Protein AF-A0A925VC64-F1 (afdb_monomer_lite)

Secondary structure (DSSP, 8-state):
--EEEEEETTEEEEEEEE-SSSS-EEEEEEEE---EEEEEEE--SSSSS-EEEEEESS-EEEE------TT-

Radius of gyration: 14.25 Å; chains: 1; bounding box: 35×24×37 Å

Structure (mmCIF, N/CA/C/O backbone):
data_AF-A0A925VC64-F1
#
_entry.id   AF-A0A925VC64-F1
#
loop_
_atom_site.group_PDB
_atom_site.id
_atom_site.type_symbol
_atom_site.label_atom_id
_atom_site.label_alt_id
_atom_site.label_comp_id
_atom_site.label_asym_id
_atom_s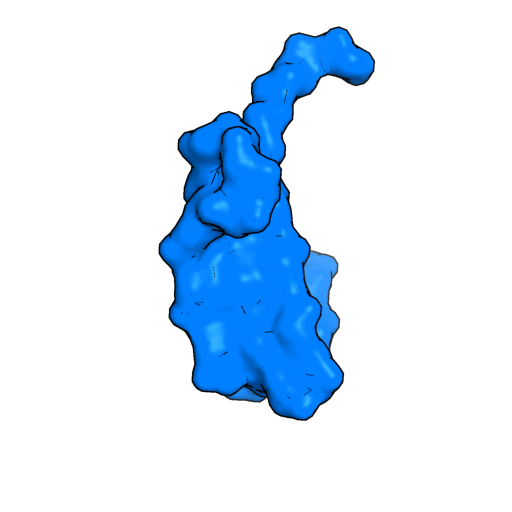ite.label_entity_id
_atom_site.label_seq_id
_atom_site.pdbx_PDB_ins_code
_atom_site.Cartn_x
_atom_site.Cartn_y
_atom_site.Cartn_z
_atom_site.occupancy
_atom_site.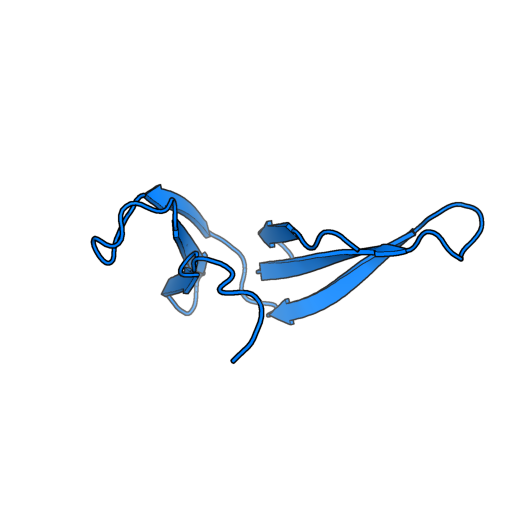B_iso_or_equiv
_atom_site.auth_seq_id
_atom_site.auth_comp_id
_atom_site.auth_asym_id
_atom_site.auth_atom_id
_atom_site.pdbx_PDB_model_num
ATOM 1 N N . ALA A 1 1 ? 11.876 11.809 -9.190 1.00 69.12 1 ALA A N 1
ATOM 2 C CA . ALA A 1 1 ? 12.366 10.685 -8.371 1.00 69.12 1 ALA A CA 1
ATOM 3 C C . ALA A 1 1 ? 11.310 9.582 -8.345 1.00 69.12 1 ALA A C 1
ATOM 5 O O . ALA A 1 1 ? 10.135 9.909 -8.527 1.00 69.12 1 ALA A O 1
ATOM 6 N N . PRO A 1 2 ? 11.695 8.302 -8.198 1.00 78.19 2 PRO A N 1
ATOM 7 C CA . PRO A 1 2 ? 10.743 7.246 -7.859 1.00 78.19 2 PRO A CA 1
ATOM 8 C C . PRO A 1 2 ? 9.961 7.630 -6.596 1.00 78.19 2 PRO A C 1
ATOM 10 O O . PRO A 1 2 ? 10.510 8.259 -5.693 1.00 78.19 2 PRO A O 1
ATOM 13 N N . ARG A 1 3 ? 8.671 7.292 -6.573 1.00 83.94 3 ARG A N 1
ATOM 14 C CA . ARG A 1 3 ? 7.781 7.496 -5.428 1.00 83.94 3 ARG A CA 1
ATOM 15 C C . ARG A 1 3 ? 7.288 6.135 -4.982 1.00 83.94 3 ARG A C 1
ATOM 17 O O . ARG A 1 3 ? 6.927 5.315 -5.825 1.00 83.94 3 ARG A O 1
ATOM 24 N N . TRP A 1 4 ? 7.266 5.926 -3.681 1.00 84.38 4 TRP A N 1
ATOM 25 C CA . TRP A 1 4 ? 6.792 4.698 -3.070 1.00 84.38 4 TRP A CA 1
ATOM 26 C C . TRP A 1 4 ? 5.580 5.008 -2.223 1.00 84.38 4 TRP A C 1
ATOM 28 O O . TRP A 1 4 ? 5.548 6.012 -1.517 1.00 84.38 4 TRP A O 1
ATOM 38 N N . LEU A 1 5 ? 4.592 4.135 -2.294 1.00 82.31 5 LEU A N 1
ATOM 39 C CA . LEU A 1 5 ? 3.517 4.120 -1.328 1.00 82.31 5 LEU A CA 1
ATOM 40 C C . LEU A 1 5 ? 4.000 3.361 -0.086 1.00 82.31 5 LEU A C 1
ATOM 42 O O . LEU A 1 5 ? 4.602 2.295 -0.210 1.00 82.31 5 LEU A O 1
ATOM 46 N N . VAL A 1 6 ? 3.765 3.924 1.093 1.00 83.00 6 VAL A N 1
ATOM 47 C CA . VAL A 1 6 ? 4.162 3.370 2.391 1.00 83.00 6 VAL A CA 1
ATOM 48 C C . VAL A 1 6 ? 2.974 3.390 3.349 1.00 83.00 6 VAL A C 1
ATOM 50 O O . VAL A 1 6 ? 2.179 4.326 3.331 1.00 83.00 6 VAL A O 1
ATOM 53 N N . GLY A 1 7 ? 2.841 2.348 4.169 1.00 81.81 7 GLY A N 1
ATOM 54 C CA . GLY A 1 7 ? 1.810 2.227 5.201 1.00 81.81 7 GLY A CA 1
ATOM 55 C C . GLY A 1 7 ? 2.400 1.649 6.486 1.00 81.81 7 GLY A C 1
ATOM 56 O O . GLY A 1 7 ? 3.247 0.758 6.415 1.00 81.81 7 GLY A O 1
ATOM 57 N N . GLY A 1 8 ? 1.967 2.159 7.635 1.00 80.38 8 GLY A N 1
ATOM 58 C CA . GLY A 1 8 ? 2.434 1.766 8.961 1.00 80.38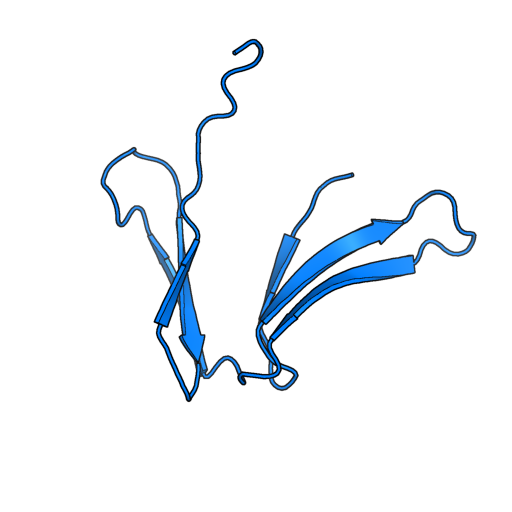 8 GLY A CA 1
ATOM 59 C C . GLY A 1 8 ? 1.493 2.224 10.077 1.00 80.38 8 GLY A C 1
ATOM 60 O O . GLY A 1 8 ? 0.360 2.640 9.822 1.00 80.38 8 GLY A O 1
ATOM 61 N N . ASP A 1 9 ? 1.986 2.145 11.309 1.00 82.25 9 ASP A N 1
ATOM 62 C CA . ASP A 1 9 ? 1.337 2.656 12.523 1.00 82.25 9 ASP A CA 1
ATOM 63 C C . ASP A 1 9 ? 1.131 4.174 12.463 1.00 82.25 9 ASP A C 1
ATOM 65 O O . ASP A 1 9 ? 0.070 4.666 12.817 1.00 82.25 9 ASP A O 1
ATOM 69 N N . ASP A 1 10 ? 2.063 4.914 11.867 1.00 80.81 10 ASP A N 1
ATOM 70 C CA . ASP A 1 10 ? 1.904 6.356 11.626 1.00 80.81 10 ASP A CA 1
ATOM 71 C C . ASP A 1 10 ? 0.980 6.690 10.430 1.00 80.81 10 ASP A C 1
ATOM 73 O O . ASP A 1 10 ? 0.837 7.847 10.016 1.00 80.81 10 ASP A O 1
ATOM 77 N N . GLY A 1 11 ? 0.355 5.669 9.844 1.00 83.06 11 GLY A N 1
ATOM 78 C CA . GLY A 1 11 ? -0.631 5.764 8.779 1.00 83.06 11 GLY A CA 1
ATOM 79 C C . GLY A 1 11 ? -0.088 5.507 7.377 1.00 83.06 11 GLY A C 1
ATOM 80 O O . GLY A 1 11 ? 0.815 4.696 7.183 1.00 83.06 11 GLY A O 1
ATOM 81 N N . VAL A 1 12 ? -0.684 6.141 6.367 1.00 84.69 12 VAL A N 1
ATOM 82 C CA . VAL A 1 12 ? -0.437 5.841 4.943 1.00 84.69 12 VAL A CA 1
ATOM 83 C C . VAL A 1 12 ? 0.053 7.079 4.214 1.00 84.69 12 VAL A C 1
ATOM 85 O O . VAL A 1 12 ? -0.567 8.137 4.333 1.00 84.69 12 VAL A O 1
ATOM 88 N N . GLY A 1 13 ? 1.099 6.945 3.395 1.00 85.94 13 GLY 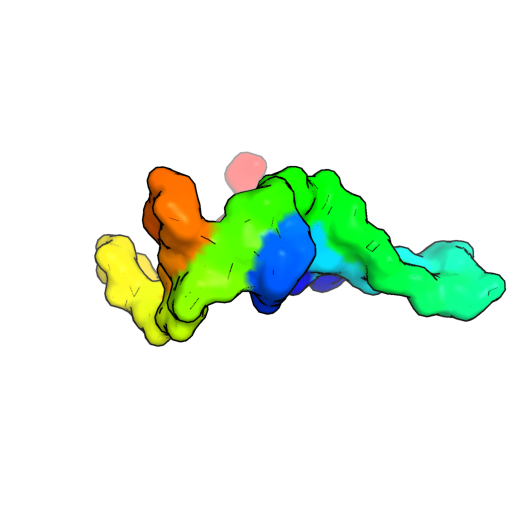A N 1
ATOM 89 C CA . GLY A 1 13 ? 1.619 8.060 2.617 1.00 85.94 13 GLY A CA 1
ATOM 90 C C . GLY A 1 13 ? 2.470 7.718 1.396 1.00 85.94 13 GLY A C 1
ATOM 91 O O . GLY A 1 13 ? 2.683 6.559 1.044 1.00 85.94 13 GLY A O 1
ATOM 92 N N . LEU A 1 14 ? 2.954 8.770 0.732 1.00 86.62 14 LEU A N 1
ATOM 93 C CA . LEU A 1 14 ? 3.897 8.691 -0.384 1.00 86.62 14 LEU A CA 1
ATOM 94 C C . LEU A 1 14 ? 5.287 9.151 0.054 1.00 86.62 14 LEU A C 1
ATOM 96 O O . LEU A 1 14 ? 5.475 10.315 0.398 1.00 86.62 14 LEU A O 1
ATOM 100 N N . ALA A 1 15 ? 6.268 8.262 -0.045 1.00 87.75 15 ALA A N 1
ATOM 101 C CA . ALA A 1 15 ? 7.671 8.546 0.208 1.00 87.75 15 ALA A CA 1
ATOM 102 C C . ALA A 1 15 ? 8.440 8.782 -1.101 1.00 87.75 15 ALA A C 1
ATOM 104 O O . ALA A 1 15 ? 8.173 8.157 -2.131 1.00 87.75 15 ALA A O 1
ATOM 105 N N . THR A 1 16 ? 9.435 9.663 -1.057 1.00 90.88 16 THR A N 1
ATOM 106 C CA . THR A 1 16 ? 10.431 9.844 -2.119 1.00 90.88 16 THR A CA 1
ATOM 107 C C . THR A 1 16 ? 11.826 9.918 -1.519 1.00 90.88 16 THR A C 1
ATOM 109 O O . THR A 1 16 ? 12.001 10.327 -0.374 1.00 90.88 16 THR A O 1
ATOM 112 N N . LEU A 1 17 ? 12.826 9.571 -2.324 1.00 90.19 17 LEU A N 1
ATOM 113 C CA . LEU A 1 17 ? 14.225 9.807 -2.006 1.00 90.19 17 LEU A CA 1
ATOM 114 C C . LEU A 1 17 ? 14.624 11.170 -2.574 1.00 90.19 17 LEU A C 1
ATOM 116 O O . LEU A 1 17 ? 14.440 11.420 -3.771 1.00 90.19 17 LEU A O 1
ATOM 120 N N . VAL A 1 18 ? 15.133 12.035 -1.707 1.00 88.06 18 VAL A N 1
ATOM 121 C CA . VAL A 1 18 ? 15.624 13.381 -2.011 1.00 88.06 18 VAL A CA 1
ATOM 122 C C . VAL A 1 18 ? 17.140 13.272 -2.166 1.00 88.06 18 VAL A C 1
ATOM 124 O O . VAL A 1 18 ? 17.849 12.965 -1.211 1.00 88.06 18 VAL A O 1
ATOM 127 N N . LEU A 1 19 ? 17.621 13.387 -3.407 1.00 86.69 19 LEU A N 1
ATOM 128 C CA . LEU A 1 19 ? 19.018 13.106 -3.785 1.00 86.69 19 LEU A CA 1
ATOM 129 C C . LEU A 1 19 ? 19.895 14.362 -3.864 1.00 86.69 19 LEU A C 1
ATOM 131 O O . LEU A 1 19 ? 21.104 14.256 -4.049 1.00 86.69 19 LEU A O 1
ATOM 135 N N . ASP A 1 20 ? 19.277 15.533 -3.797 1.00 88.62 20 ASP A N 1
ATOM 136 C CA . ASP A 1 20 ? 19.903 16.852 -3.788 1.00 88.62 20 ASP A CA 1
ATOM 137 C C . ASP A 1 20 ? 20.406 17.270 -2.397 1.00 88.62 20 ASP A C 1
ATOM 139 O O . ASP A 1 20 ? 21.265 18.146 -2.310 1.00 88.62 20 ASP A O 1
ATOM 143 N N . GLU A 1 21 ? 19.959 16.589 -1.338 1.00 86.69 21 GLU A N 1
ATOM 144 C CA . GLU A 1 21 ? 20.462 16.736 0.032 1.00 86.69 21 GLU A CA 1
ATOM 145 C C . GLU A 1 21 ? 21.620 15.760 0.328 1.00 86.69 21 GLU A C 1
ATOM 147 O O . GLU A 1 21 ? 21.700 14.664 -0.240 1.00 86.69 21 GLU A O 1
ATOM 152 N N . MET A 1 22 ? 22.538 16.150 1.225 1.00 89.94 22 MET A N 1
ATOM 153 C CA . MET A 1 22 ? 23.658 15.301 1.656 1.00 89.94 22 MET A CA 1
ATOM 154 C C . MET A 1 22 ? 23.772 15.253 3.194 1.00 89.94 22 MET A C 1
ATOM 156 O O . MET A 1 22 ? 24.221 16.233 3.794 1.00 89.94 22 MET A O 1
ATOM 160 N N . PRO A 1 23 ? 23.444 14.114 3.843 1.00 90.56 23 PRO A N 1
ATOM 161 C CA . PRO A 1 23 ? 23.078 12.824 3.243 1.00 90.56 23 PRO A CA 1
ATOM 162 C C . PRO A 1 23 ? 21.704 12.852 2.546 1.00 90.56 23 PRO A C 1
ATOM 164 O O . PRO A 1 23 ? 20.884 13.699 2.881 1.00 90.56 23 PRO A O 1
ATOM 167 N N . PRO A 1 24 ? 21.442 11.935 1.594 1.00 89.50 24 PRO A N 1
ATOM 168 C CA . PRO A 1 24 ? 20.130 11.841 0.966 1.00 89.50 24 PRO A CA 1
ATOM 169 C C . PRO A 1 24 ? 19.065 11.491 2.010 1.00 89.50 24 PRO A C 1
ATOM 171 O O . PRO A 1 24 ? 19.284 10.620 2.858 1.00 89.50 24 PRO A O 1
ATOM 174 N N . GLU A 1 25 ? 17.906 12.137 1.919 1.00 92.75 25 GLU A N 1
ATOM 175 C CA . GLU A 1 25 ? 16.818 11.990 2.889 1.00 92.75 25 GLU A CA 1
ATOM 176 C C . GLU A 1 25 ? 15.583 11.325 2.272 1.00 92.75 25 GLU A C 1
ATOM 178 O O . GLU A 1 25 ? 15.306 11.438 1.074 1.00 92.75 25 GLU A O 1
ATOM 183 N N . ILE A 1 26 ? 14.815 10.623 3.108 1.00 88.69 26 ILE A N 1
ATOM 184 C CA . ILE A 1 26 ? 13.471 10.165 2.750 1.00 88.69 26 ILE A CA 1
ATOM 185 C C . ILE A 1 26 ? 12.492 11.274 3.133 1.00 88.69 26 ILE A C 1
ATOM 187 O O . ILE A 1 26 ? 12.347 11.588 4.311 1.00 88.69 26 ILE A O 1
ATOM 191 N N . ALA A 1 27 ? 11.791 11.826 2.146 1.00 86.88 27 ALA A N 1
ATOM 192 C CA . ALA A 1 27 ? 10.721 12.791 2.372 1.00 86.88 27 ALA A CA 1
ATOM 193 C C . ALA A 1 27 ? 9.349 12.133 2.194 1.00 86.88 27 ALA A C 1
ATOM 195 O O . ALA A 1 27 ? 9.114 11.428 1.207 1.00 86.88 27 ALA A O 1
ATOM 196 N N . ILE A 1 28 ? 8.430 12.409 3.123 1.00 85.62 28 ILE A N 1
ATOM 197 C CA . ILE A 1 28 ? 7.013 12.039 3.020 1.00 85.62 28 ILE A CA 1
ATOM 198 C C . ILE A 1 28 ? 6.254 13.217 2.402 1.00 85.62 28 ILE A C 1
ATOM 200 O O . ILE A 1 28 ? 6.303 14.332 2.913 1.00 85.62 28 ILE A O 1
ATOM 204 N N . LEU A 1 29 ? 5.601 12.987 1.264 1.00 78.19 29 LEU A N 1
ATOM 205 C CA . LEU A 1 29 ? 4.988 14.033 0.435 1.00 78.19 29 LEU A CA 1
ATOM 206 C C . LEU A 1 29 ? 3.490 14.220 0.695 1.00 78.19 29 LEU A C 1
ATOM 208 O O . LEU A 1 29 ? 2.952 15.290 0.430 1.00 78.19 29 LEU A O 1
ATOM 212 N N . ASP A 1 30 ? 2.824 13.164 1.144 1.00 78.44 30 ASP A N 1
ATOM 213 C CA . ASP A 1 30 ? 1.393 13.124 1.433 1.00 78.44 30 ASP A CA 1
ATOM 214 C C . ASP A 1 30 ? 1.187 12.009 2.455 1.00 78.44 30 ASP A C 1
ATOM 216 O O . ASP A 1 30 ? 1.655 10.897 2.212 1.00 78.44 30 ASP A O 1
ATOM 220 N N . GLN A 1 31 ? 0.585 12.313 3.603 1.00 79.25 31 GLN A N 1
ATOM 221 C CA . GLN A 1 31 ? 0.370 11.364 4.692 1.00 79.25 31 GLN A CA 1
ATOM 222 C C . GLN A 1 31 ? -1.011 11.579 5.292 1.00 79.25 31 GLN A C 1
ATOM 224 O O . GLN A 1 31 ? -1.409 12.694 5.626 1.00 79.25 31 GLN A O 1
ATOM 229 N N . SER A 1 32 ? -1.712 10.476 5.501 1.00 77.69 32 SER A N 1
ATOM 230 C CA . SER A 1 32 ? -2.861 10.421 6.386 1.00 77.69 32 SER A CA 1
ATOM 231 C C . SER A 1 32 ? -2.473 9.715 7.672 1.00 77.69 32 SER A C 1
ATOM 233 O O . SER A 1 32 ? -1.847 8.663 7.613 1.00 77.69 32 SER A O 1
ATOM 235 N N . SER A 1 33 ? -2.913 10.246 8.814 1.00 77.25 33 SER A N 1
ATOM 236 C CA . SER A 1 33 ? -2.686 9.664 10.146 1.00 77.25 33 SER A CA 1
ATOM 237 C C . SER A 1 33 ? -3.543 8.423 10.443 1.00 77.25 33 SER A C 1
ATOM 239 O O . SER A 1 33 ? -3.757 8.081 11.601 1.00 77.25 33 SER A O 1
ATOM 241 N N . ALA A 1 34 ? -4.149 7.828 9.421 1.00 81.44 34 ALA A N 1
ATOM 242 C CA . ALA A 1 34 ? -5.023 6.676 9.540 1.00 81.44 34 ALA A CA 1
ATOM 243 C C . ALA A 1 34 ? -4.171 5.403 9.561 1.00 81.44 34 ALA A C 1
ATOM 245 O O . ALA A 1 34 ? -3.650 5.029 8.508 1.00 81.44 34 ALA A O 1
ATOM 246 N N . GLU A 1 35 ? -4.016 4.777 10.734 1.00 85.62 35 GLU A N 1
ATOM 247 C CA . GLU A 1 35 ? -3.173 3.587 10.921 1.00 85.62 35 GLU A CA 1
ATOM 248 C C . GLU A 1 35 ? -3.535 2.497 9.908 1.00 85.62 35 GLU A C 1
ATOM 250 O O . GLU A 1 35 ? -4.708 2.142 9.748 1.00 85.62 35 GLU A O 1
ATOM 255 N N . ALA A 1 36 ? -2.530 1.969 9.209 1.00 87.75 36 ALA A N 1
ATOM 256 C CA . ALA A 1 36 ? -2.735 0.889 8.257 1.00 87.75 36 ALA A CA 1
ATOM 257 C C . ALA A 1 36 ? -2.895 -0.440 9.009 1.00 87.75 36 ALA A C 1
ATOM 259 O O . ALA A 1 36 ? -1.974 -0.906 9.676 1.00 87.75 36 ALA A O 1
ATOM 260 N N . THR A 1 37 ? -4.053 -1.082 8.868 1.00 91.44 37 THR A N 1
ATOM 261 C CA . THR A 1 37 ? -4.370 -2.352 9.541 1.00 91.44 37 THR A CA 1
ATOM 262 C C . THR A 1 37 ? -4.153 -3.563 8.638 1.00 91.44 37 THR A C 1
ATOM 264 O O . THR A 1 37 ? -3.879 -4.660 9.128 1.00 91.44 37 THR A O 1
ATOM 267 N N . ALA A 1 38 ? -4.244 -3.386 7.316 1.00 88.88 38 ALA A N 1
ATOM 268 C CA . ALA A 1 38 ? -3.943 -4.427 6.339 1.00 88.88 38 ALA A CA 1
ATOM 269 C C . ALA A 1 38 ? -3.464 -3.849 5.000 1.00 88.88 38 ALA A C 1
ATOM 271 O O . ALA A 1 38 ? -3.870 -2.760 4.592 1.00 88.88 38 ALA A O 1
ATOM 272 N N . LEU A 1 39 ? -2.643 -4.632 4.293 1.00 89.06 39 LEU A N 1
ATOM 273 C CA . LEU A 1 39 ? -2.145 -4.338 2.951 1.00 89.06 39 LEU A CA 1
ATOM 274 C C . LEU A 1 39 ? -2.301 -5.574 2.059 1.00 89.06 39 LEU A C 1
ATOM 276 O O . LEU A 1 39 ? -1.932 -6.681 2.455 1.00 89.06 39 LEU A O 1
ATOM 280 N N . ALA A 1 40 ? -2.810 -5.375 0.847 1.00 92.25 40 ALA A N 1
ATOM 281 C CA . ALA A 1 40 ? -2.870 -6.392 -0.195 1.00 92.25 40 ALA A CA 1
ATOM 282 C C . ALA A 1 40 ? -2.531 -5.785 -1.561 1.00 92.25 40 ALA A C 1
ATOM 284 O O . ALA A 1 40 ? -2.721 -4.589 -1.782 1.00 92.25 40 ALA A O 1
ATOM 285 N N . ALA A 1 41 ? -2.048 -6.621 -2.478 1.00 92.81 41 ALA A N 1
ATOM 286 C CA . ALA A 1 41 ? -1.783 -6.238 -3.858 1.00 92.81 41 ALA A CA 1
ATOM 287 C C . ALA A 1 41 ? -2.428 -7.252 -4.807 1.00 92.81 41 ALA A C 1
ATOM 289 O O . ALA A 1 41 ? -2.223 -8.460 -4.658 1.00 92.81 41 ALA A O 1
ATOM 290 N N . ALA A 1 42 ? -3.231 -6.754 -5.740 1.00 94.31 42 ALA A N 1
ATOM 291 C CA . ALA A 1 42 ? -3.936 -7.519 -6.762 1.00 94.31 42 ALA A CA 1
ATOM 292 C C . ALA A 1 42 ? -4.390 -6.557 -7.866 1.00 94.31 42 ALA A C 1
ATOM 294 O O . ALA A 1 42 ? -4.585 -5.384 -7.584 1.00 94.31 42 ALA A O 1
ATOM 295 N N . ASP A 1 43 ? -4.580 -7.060 -9.082 1.00 95.94 43 ASP A N 1
ATOM 296 C CA . ASP A 1 43 ? -5.312 -6.356 -10.142 1.00 95.94 43 ASP A CA 1
ATOM 297 C C . ASP A 1 43 ? -6.804 -6.343 -9.764 1.00 95.94 43 ASP A C 1
ATOM 299 O O . ASP A 1 43 ? -7.467 -7.387 -9.811 1.00 95.94 43 ASP A O 1
ATOM 303 N N . VAL A 1 44 ? -7.302 -5.210 -9.258 1.00 95.94 44 VAL A N 1
ATOM 304 C CA . VAL A 1 44 ? -8.672 -5.102 -8.721 1.00 95.94 44 VAL A CA 1
ATOM 305 C C . VAL A 1 44 ? -9.636 -4.416 -9.679 1.00 95.94 44 VAL A C 1
ATOM 307 O O . VAL A 1 44 ? -10.850 -4.547 -9.490 1.00 95.94 44 VAL A O 1
ATOM 310 N N . ASP A 1 45 ? -9.128 -3.705 -10.685 1.00 95.31 45 ASP A N 1
ATOM 311 C CA . ASP A 1 45 ? -9.940 -3.041 -11.707 1.00 95.31 45 ASP A CA 1
ATOM 312 C C . ASP A 1 45 ? -9.933 -3.757 -13.073 1.00 95.31 45 ASP A C 1
ATOM 314 O O . ASP A 1 45 ? -10.806 -3.492 -13.907 1.00 95.31 45 ASP A O 1
ATOM 318 N N . GLY A 1 46 ? -9.056 -4.748 -13.251 1.00 96.19 46 GLY A N 1
ATOM 319 C CA . GLY A 1 46 ? -8.983 -5.617 -14.419 1.00 96.19 46 GLY A CA 1
ATOM 320 C C . GLY A 1 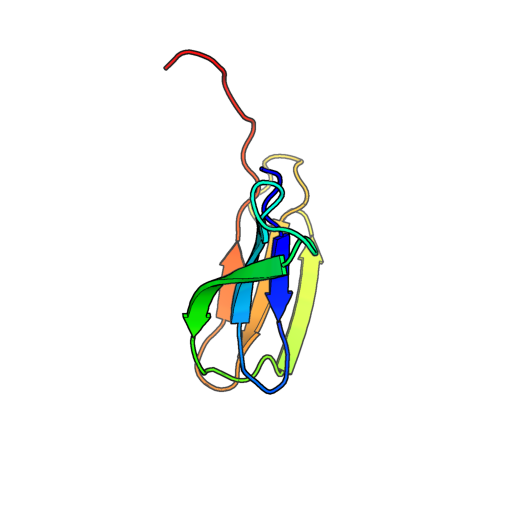46 ? -8.141 -5.058 -15.565 1.00 96.19 46 GLY A C 1
ATOM 321 O O . GLY A 1 46 ? -8.308 -5.523 -16.698 1.00 96.19 46 GLY A O 1
ATOM 322 N N . ASP A 1 47 ? -7.286 -4.062 -15.319 1.00 95.81 47 ASP A N 1
ATOM 323 C CA . ASP A 1 47 ? -6.411 -3.475 -16.339 1.00 95.81 47 ASP A CA 1
ATOM 324 C C . ASP A 1 47 ? -5.124 -4.288 -16.596 1.00 95.81 47 ASP A C 1
ATOM 326 O O . ASP A 1 47 ? -4.408 -4.049 -17.575 1.00 95.81 47 ASP A O 1
ATOM 330 N N . GLY A 1 48 ? -4.870 -5.315 -15.778 1.00 95.44 48 GLY A N 1
ATOM 331 C CA . GLY A 1 48 ? -3.706 -6.190 -15.874 1.00 95.44 48 GLY A CA 1
ATOM 332 C C . GLY A 1 48 ? -2.452 -5.654 -15.178 1.00 95.44 48 GLY A C 1
ATOM 333 O O . GLY A 1 48 ? -1.398 -6.299 -15.256 1.00 95.44 48 GLY A O 1
ATOM 334 N N . LEU A 1 49 ? -2.531 -4.507 -14.502 1.00 95.25 49 LEU A N 1
ATOM 335 C CA . LEU A 1 49 ? -1.484 -3.958 -13.653 1.00 95.25 49 LEU A CA 1
ATOM 336 C C . LEU A 1 49 ? -1.718 -4.342 -12.188 1.00 95.25 49 LEU A C 1
ATOM 338 O O . LEU A 1 49 ? -2.809 -4.685 -11.750 1.00 95.25 49 LEU A O 1
ATOM 342 N N . LEU A 1 50 ? -0.636 -4.357 -11.410 1.00 93.69 50 LEU A N 1
ATOM 343 C CA . LEU A 1 50 ? -0.721 -4.692 -9.993 1.00 93.69 50 LEU A CA 1
ATOM 344 C C . LEU A 1 50 ? -1.117 -3.452 -9.187 1.00 93.69 50 LEU A C 1
ATOM 346 O O . LEU A 1 50 ? -0.284 -2.562 -8.992 1.00 93.69 50 LEU A O 1
ATOM 350 N N . ASP A 1 51 ? -2.338 -3.442 -8.660 1.00 92.69 51 ASP A N 1
ATOM 351 C CA . ASP A 1 51 ? -2.815 -2.395 -7.756 1.00 92.69 51 ASP A CA 1
ATOM 352 C C . ASP A 1 51 ? -2.466 -2.687 -6.297 1.00 92.69 51 ASP A C 1
ATOM 354 O O . ASP A 1 51 ? -2.001 -3.773 -5.926 1.00 92.69 51 ASP A O 1
ATOM 358 N N . MET A 1 52 ? -2.733 -1.704 -5.437 1.00 91.31 52 MET A N 1
ATOM 359 C CA . MET A 1 52 ? -2.604 -1.841 -3.989 1.00 91.31 52 MET A CA 1
ATOM 360 C C . MET A 1 52 ? -3.885 -1.433 -3.267 1.00 91.31 52 MET A C 1
ATOM 362 O O . MET A 1 52 ? -4.456 -0.374 -3.525 1.00 91.31 52 MET A O 1
ATOM 366 N N . VAL A 1 53 ? -4.286 -2.248 -2.294 1.00 92.25 53 VAL A N 1
ATOM 367 C CA . VAL A 1 53 ? -5.400 -1.977 -1.383 1.00 92.25 53 VAL A CA 1
ATOM 368 C C . VAL A 1 53 ? -4.866 -1.870 0.034 1.00 92.25 53 VAL A C 1
ATOM 370 O O . VAL A 1 53 ? -4.149 -2.753 0.510 1.00 92.25 53 VAL A O 1
ATOM 373 N N . ILE A 1 54 ? -5.249 -0.799 0.716 1.00 90.81 54 ILE A N 1
ATOM 374 C CA . ILE A 1 54 ? -4.862 -0.526 2.094 1.00 90.81 54 ILE A CA 1
ATOM 375 C C . ILE A 1 54 ? -6.131 -0.368 2.911 1.00 90.81 54 ILE A C 1
ATOM 377 O O . ILE A 1 54 ? -6.964 0.486 2.607 1.00 90.81 54 ILE A O 1
ATOM 381 N N . ALA A 1 55 ? -6.268 -1.178 3.952 1.00 90.94 55 ALA A N 1
ATOM 382 C CA . ALA A 1 55 ? -7.273 -0.947 4.972 1.00 90.94 55 ALA A CA 1
ATOM 383 C C . ALA A 1 55 ? -6.651 -0.114 6.091 1.00 90.94 55 ALA A C 1
ATOM 385 O O . ALA A 1 55 ? -5.553 -0.418 6.563 1.00 90.94 55 ALA A O 1
ATOM 386 N N . THR A 1 56 ? -7.365 0.916 6.519 1.00 88.94 56 THR A N 1
ATOM 387 C CA . THR A 1 56 ? -7.087 1.648 7.750 1.00 88.94 56 THR A CA 1
ATOM 388 C C . THR A 1 56 ? -8.219 1.419 8.743 1.00 88.94 56 THR A C 1
ATOM 390 O O . THR A 1 56 ? -9.207 0.750 8.432 1.00 88.94 56 THR A O 1
ATOM 393 N N . GLU A 1 57 ? -8.105 1.957 9.954 1.00 87.62 57 GLU A N 1
ATOM 394 C CA . GLU A 1 57 ? -9.225 1.923 10.901 1.00 87.62 57 GLU A CA 1
ATOM 395 C C . GLU A 1 57 ? -10.457 2.700 10.404 1.00 87.62 57 GLU A C 1
ATOM 397 O O . GLU A 1 57 ? -11.583 2.393 10.798 1.00 87.62 57 GLU A O 1
ATOM 402 N N . GLN A 1 58 ? -10.258 3.711 9.552 1.00 87.56 58 GLN A N 1
ATOM 403 C CA . GLN A 1 58 ? -11.325 4.606 9.104 1.00 87.56 58 GLN A CA 1
ATOM 404 C C . GLN A 1 58 ? -11.886 4.250 7.723 1.00 87.56 58 GLN A C 1
ATOM 406 O O . GLN A 1 58 ? -13.065 4.501 7.471 1.00 87.56 58 GLN A O 1
ATOM 411 N N . GLU A 1 59 ? -11.072 3.710 6.813 1.00 89.50 59 GLU A N 1
ATOM 412 C CA . GLU A 1 59 ? -11.475 3.500 5.421 1.00 89.50 59 GLU A CA 1
ATOM 413 C C . GLU A 1 59 ? -10.660 2.417 4.700 1.00 89.50 59 GLU A C 1
ATOM 415 O O . GLU A 1 59 ? -9.668 1.897 5.205 1.00 89.50 59 GLU A O 1
ATOM 420 N N . ILE A 1 60 ? -11.080 2.094 3.477 1.00 90.88 60 ILE A N 1
ATOM 421 C CA . ILE A 1 60 ? -10.300 1.290 2.536 1.00 90.88 60 ILE A CA 1
ATOM 422 C C . ILE A 1 60 ? -9.883 2.205 1.390 1.00 90.88 60 ILE A C 1
ATOM 424 O O . ILE A 1 60 ? -10.730 2.815 0.737 1.00 90.88 60 ILE A O 1
ATOM 428 N N . ARG A 1 61 ? -8.579 2.272 1.131 1.00 88.94 61 ARG A N 1
ATOM 429 C CA . ARG A 1 61 ? -8.000 3.008 0.008 1.00 88.94 61 ARG A CA 1
ATOM 430 C C . ARG A 1 61 ? -7.531 2.039 -1.057 1.00 88.94 61 ARG A C 1
ATOM 432 O O . ARG A 1 61 ? -6.850 1.062 -0.755 1.00 88.94 61 ARG A O 1
ATOM 439 N N . ILE A 1 62 ? -7.873 2.343 -2.302 1.00 91.19 62 ILE A N 1
ATOM 440 C CA . ILE A 1 62 ? -7.425 1.598 -3.475 1.00 91.19 62 ILE A CA 1
ATOM 4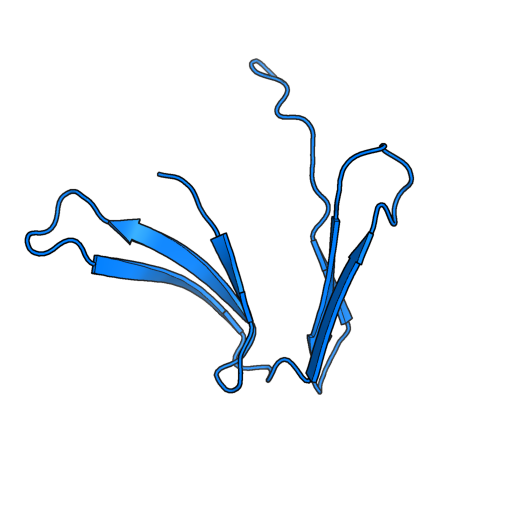41 C C . ILE A 1 62 ? -6.546 2.534 -4.298 1.00 91.19 62 ILE A C 1
ATOM 443 O O . ILE A 1 62 ? -6.982 3.612 -4.703 1.00 91.19 62 ILE A O 1
ATOM 447 N N . HIS A 1 63 ? -5.302 2.127 -4.514 1.00 89.31 63 HIS A N 1
ATOM 448 C CA . HIS A 1 63 ? -4.342 2.816 -5.361 1.00 89.31 63 HIS A CA 1
ATOM 449 C C . HIS A 1 63 ? -4.180 2.017 -6.647 1.00 89.31 63 HIS A C 1
ATOM 451 O O . HIS A 1 63 ? -3.505 0.988 -6.648 1.00 89.31 63 HIS A O 1
ATOM 457 N N . LEU A 1 64 ? -4.805 2.513 -7.714 1.00 91.94 64 LEU A N 1
ATOM 458 C CA . LEU A 1 64 ? -4.740 1.902 -9.035 1.00 91.94 64 LEU A CA 1
ATOM 459 C C . LEU A 1 64 ? -3.392 2.208 -9.688 1.00 91.94 64 LEU A C 1
ATOM 461 O O . LEU A 1 64 ? -2.967 3.372 -9.753 1.00 91.94 64 LEU A O 1
ATOM 465 N N . ALA A 1 65 ? -2.712 1.167 -10.153 1.00 90.50 65 ALA A N 1
ATOM 466 C CA . ALA A 1 65 ? -1.612 1.325 -11.082 1.00 90.50 65 ALA A CA 1
ATOM 467 C C . ALA A 1 65 ? -2.179 1.813 -12.416 1.00 90.50 65 ALA A C 1
ATOM 469 O O . ALA A 1 65 ? -3.327 1.569 -12.750 1.00 90.50 65 ALA A O 1
ATOM 470 N N . GLN A 1 66 ? -1.401 2.591 -13.158 1.00 88.50 66 GLN A N 1
ATOM 471 C CA . GLN A 1 66 ? -1.829 3.095 -14.458 1.00 88.50 66 GLN A CA 1
ATOM 472 C C . GLN A 1 66 ? -0.650 3.012 -15.408 1.00 88.50 66 GLN A C 1
ATOM 474 O O . GLN A 1 66 ? 0.480 3.375 -15.046 1.00 88.50 66 GLN A O 1
ATOM 479 N N . GLU A 1 67 ? -0.909 2.576 -16.640 1.00 85.94 67 GLU A N 1
ATOM 480 C CA . GLU A 1 67 ? 0.088 2.690 -17.688 1.00 85.94 67 GLU A CA 1
ATOM 481 C C . GLU A 1 67 ? 0.463 4.160 -17.842 1.00 85.94 67 GLU A C 1
ATOM 483 O O . GLU A 1 67 ? -0.364 5.052 -18.055 1.00 85.94 67 GLU A O 1
ATOM 488 N N . ARG A 1 68 ? 1.762 4.430 -17.747 1.00 78.62 68 ARG A N 1
ATOM 489 C CA . ARG A 1 68 ? 2.276 5.734 -18.129 1.00 78.62 68 ARG A CA 1
ATOM 490 C C . ARG A 1 68 ? 2.163 5.831 -19.645 1.00 78.62 68 ARG A C 1
ATOM 492 O O . ARG A 1 68 ? 3.078 5.391 -20.330 1.00 78.62 68 ARG A O 1
ATOM 499 N N . ILE A 1 69 ? 1.107 6.457 -20.158 1.00 76.19 69 ILE A N 1
ATOM 500 C CA . ILE A 1 69 ? 1.056 6.872 -21.563 1.00 76.19 69 ILE A CA 1
ATOM 501 C C . ILE A 1 69 ? 1.892 8.155 -21.694 1.00 76.19 69 ILE A C 1
ATOM 503 O O . ILE A 1 69 ? 1.482 9.205 -21.189 1.00 76.19 69 ILE A O 1
ATOM 507 N N . PRO A 1 70 ? 3.087 8.130 -22.311 1.00 57.12 70 PRO A N 1
ATOM 508 C CA . PRO A 1 70 ? 3.884 9.334 -22.472 1.00 57.12 70 PRO A CA 1
ATOM 509 C C . PRO A 1 70 ? 3.313 10.143 -23.646 1.00 57.12 70 PRO A C 1
ATOM 511 O O . PRO A 1 70 ? 3.421 9.711 -24.791 1.00 57.12 70 PRO A O 1
ATOM 514 N N . GLY A 1 71 ? 2.733 11.317 -23.370 1.00 61.84 71 GLY A N 1
ATOM 515 C CA . GLY A 1 71 ? 2.369 12.303 -24.402 1.00 61.84 71 GLY A CA 1
ATOM 516 C C . GLY A 1 71 ? 0.877 12.591 -24.612 1.00 61.84 71 GLY A C 1
ATOM 517 O O . GLY A 1 71 ? 0.485 12.825 -25.753 1.00 61.84 71 GLY A O 1
ATOM 518 N N . GLY A 1 72 ? 0.066 12.588 -23.550 1.00 51.06 72 GLY A N 1
ATOM 519 C CA . GLY A 1 72 ? -1.254 13.240 -23.552 1.00 51.06 72 GLY A CA 1
ATOM 520 C C . GLY A 1 72 ? -1.157 14.743 -23.325 1.00 51.06 72 GLY A C 1
ATOM 521 O O . GLY A 1 72 ? -0.298 15.142 -22.504 1.00 51.06 72 GLY A O 1
#

pLDDT: mean 86.12, std 8.33, range [51.06, 96.19]

Foldseek 3Di:
DDWDWDAAQQGTFIWDWAVVDVVIDIDTDDGDSFHFPDKDWDDPPPPPDIWIWTDGPVDIDTGDDDPPPPDD

Sequence (72 aa):
APRWLVGGDDGVGLATLVLDEMPPEIAILDQSSAEATALAAADVDGDGLLDMVIATEQEIRIHLAQERIPGG